Protein AF-A0A841BHI8-F1 (afdb_monomer)

Structure (mmCIF, N/CA/C/O backbone):
data_AF-A0A841BHI8-F1
#
_entry.id   AF-A0A841BHI8-F1
#
loop_
_atom_site.group_PDB
_atom_site.id
_atom_site.type_symbol
_atom_site.label_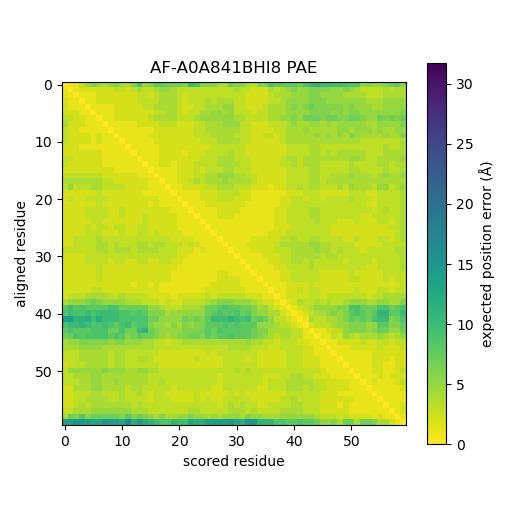atom_id
_atom_site.label_alt_id
_atom_site.label_comp_id
_atom_site.label_asym_id
_atom_site.label_entity_id
_atom_site.l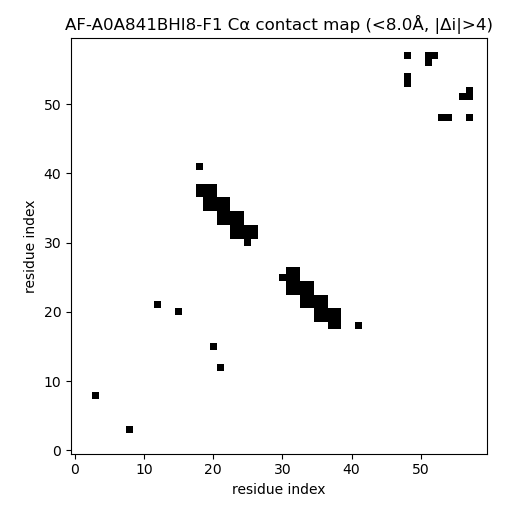abel_seq_id
_atom_site.pdbx_PDB_ins_code
_atom_site.Cartn_x
_atom_site.Cartn_y
_atom_site.Cartn_z
_atom_site.occupancy
_atom_site.B_iso_or_equiv
_atom_site.auth_seq_id
_atom_site.auth_comp_id
_atom_site.auth_asym_id
_atom_site.auth_atom_id
_atom_site.pdbx_PDB_model_num
ATOM 1 N N . MET A 1 1 ? 1.304 4.427 -11.328 1.00 86.06 1 MET A N 1
ATOM 2 C CA . MET A 1 1 ? 2.600 4.047 -10.732 1.00 86.06 1 MET A CA 1
ATOM 3 C C . MET A 1 1 ? 3.393 5.316 -10.463 1.00 86.06 1 MET A C 1
ATOM 5 O O . MET A 1 1 ? 3.165 6.289 -11.173 1.00 86.06 1 MET A O 1
ATOM 9 N N . PHE A 1 2 ? 4.257 5.326 -9.451 1.00 93.12 2 PHE A N 1
ATOM 10 C CA . PHE A 1 2 ? 5.115 6.469 -9.128 1.00 93.12 2 PHE A CA 1
ATOM 11 C C . PHE A 1 2 ? 6.564 6.008 -9.016 1.00 93.12 2 PHE A C 1
ATOM 13 O O . PHE A 1 2 ? 6.819 4.900 -8.547 1.00 93.12 2 PHE A O 1
ATOM 20 N N . GLU A 1 3 ? 7.492 6.875 -9.405 1.00 95.31 3 GLU A N 1
ATOM 21 C CA . GLU A 1 3 ? 8.921 6.699 -9.165 1.00 95.31 3 GLU A CA 1
ATOM 22 C C . GLU A 1 3 ? 9.337 7.575 -7.985 1.00 95.31 3 GLU A C 1
ATOM 24 O O . GLU A 1 3 ? 8.961 8.746 -7.902 1.00 95.31 3 GLU A O 1
ATOM 29 N N . LEU A 1 4 ? 10.106 7.004 -7.060 1.00 93.94 4 LEU A N 1
ATOM 30 C CA . LEU A 1 4 ? 10.609 7.710 -5.890 1.00 93.94 4 LEU A CA 1
ATOM 31 C C . LEU A 1 4 ? 12.139 7.634 -5.879 1.00 93.94 4 LEU A C 1
ATOM 33 O O . LEU A 1 4 ? 12.684 6.527 -5.868 1.00 93.94 4 LEU A O 1
ATOM 37 N N . PRO A 1 5 ? 12.850 8.776 -5.838 1.00 95.94 5 PRO A N 1
ATOM 38 C CA . PRO A 1 5 ? 14.289 8.773 -5.632 1.00 95.94 5 PRO A CA 1
ATOM 39 C C . PRO A 1 5 ? 14.640 8.081 -4.315 1.00 95.94 5 PRO A C 1
ATOM 41 O O . PRO A 1 5 ? 13.974 8.293 -3.299 1.00 95.94 5 PRO A O 1
ATOM 44 N N . GLN A 1 6 ? 15.716 7.294 -4.303 1.00 94.12 6 GLN A N 1
ATOM 45 C CA . GLN A 1 6 ? 16.135 6.523 -3.127 1.00 94.12 6 GLN A CA 1
ATOM 46 C C . GLN A 1 6 ? 16.268 7.393 -1.864 1.00 94.12 6 GLN A C 1
ATOM 48 O O . GLN A 1 6 ? 15.917 6.962 -0.767 1.00 94.12 6 GLN A O 1
ATOM 53 N N . GLN A 1 7 ? 16.724 8.637 -2.019 1.00 96.38 7 GLN A N 1
ATOM 54 C CA . GLN A 1 7 ? 16.915 9.588 -0.921 1.00 96.38 7 GLN A CA 1
ATOM 55 C C . GLN A 1 7 ? 15.584 10.030 -0.286 1.00 96.38 7 GLN A C 1
ATOM 57 O O . GLN A 1 7 ? 15.557 10.421 0.877 1.00 96.38 7 GLN A O 1
ATOM 62 N N . GLY A 1 8 ? 14.478 9.954 -1.033 1.00 95.31 8 GLY A N 1
ATOM 63 C CA . GLY A 1 8 ? 13.139 10.331 -0.578 1.00 95.31 8 GLY A CA 1
ATOM 64 C C . GLY A 1 8 ? 12.401 9.232 0.188 1.00 95.31 8 GLY A C 1
ATOM 65 O O . GLY A 1 8 ? 11.407 9.521 0.851 1.00 95.31 8 GLY A O 1
ATOM 66 N N . VAL A 1 9 ? 12.883 7.984 0.144 1.00 94.88 9 VAL A N 1
ATOM 67 C CA . VAL A 1 9 ? 12.200 6.835 0.766 1.00 94.88 9 VAL A CA 1
ATOM 68 C C . VAL A 1 9 ? 12.048 7.024 2.274 1.00 94.88 9 VAL A C 1
ATOM 70 O O . VAL A 1 9 ? 10.963 6.820 2.805 1.00 94.88 9 VAL A O 1
ATOM 73 N N . GLY A 1 10 ? 13.104 7.463 2.965 1.00 95.25 10 GLY A N 1
ATOM 74 C CA . GLY A 1 10 ? 13.056 7.676 4.416 1.00 95.25 10 GLY A CA 1
ATOM 75 C C . GLY A 1 10 ? 12.061 8.764 4.825 1.00 95.25 10 GLY A C 1
ATOM 76 O O . GLY A 1 10 ? 11.321 8.590 5.791 1.00 95.25 10 GLY A O 1
ATOM 77 N N . ALA A 1 11 ? 11.992 9.852 4.052 1.00 96.12 11 ALA A N 1
ATOM 78 C CA . ALA A 1 11 ? 11.023 10.918 4.283 1.00 96.12 11 ALA A CA 1
ATOM 79 C C . ALA A 1 11 ? 9.587 10.411 4.096 1.00 96.12 11 ALA A C 1
ATOM 81 O O . ALA A 1 11 ? 8.749 10.654 4.957 1.00 96.12 11 ALA A O 1
ATOM 82 N N . LEU A 1 12 ? 9.319 9.649 3.027 1.00 95.62 12 LEU A N 1
ATOM 83 C CA . LEU A 1 12 ? 8.009 9.034 2.811 1.00 95.62 12 LEU A CA 1
ATOM 84 C C . LEU A 1 12 ? 7.651 8.075 3.952 1.00 95.62 12 LEU A C 1
ATOM 86 O O . LEU A 1 12 ? 6.566 8.195 4.512 1.00 95.62 12 LEU A O 1
ATOM 90 N N . LEU A 1 13 ? 8.562 7.176 4.338 1.00 95.31 13 LEU A N 1
ATOM 91 C CA . LEU A 1 13 ? 8.344 6.229 5.437 1.00 95.31 13 LEU A CA 1
ATOM 92 C C . LEU A 1 13 ? 7.977 6.942 6.746 1.00 95.31 13 LEU A C 1
ATOM 94 O O . LEU A 1 13 ? 7.086 6.483 7.452 1.00 95.31 13 LEU A O 1
ATOM 98 N N . GLY A 1 14 ? 8.593 8.093 7.035 1.00 96.44 14 GLY A N 1
ATOM 99 C CA . GLY A 1 14 ? 8.265 8.911 8.207 1.00 96.44 14 GLY A CA 1
ATOM 100 C C . GLY A 1 14 ? 6.857 9.525 8.202 1.00 96.44 14 GLY A C 1
ATOM 101 O O . GLY A 1 14 ? 6.407 9.996 9.243 1.00 96.44 14 GLY A O 1
ATO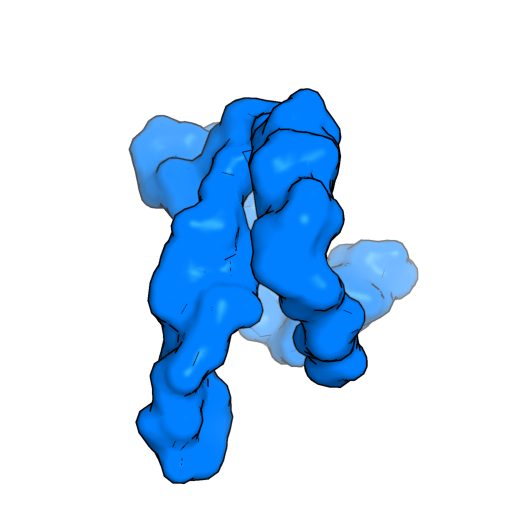M 102 N N . THR A 1 15 ? 6.152 9.520 7.066 1.00 96.44 15 THR A N 1
ATOM 103 C CA . THR A 1 15 ? 4.772 10.032 6.943 1.00 96.44 15 THR A CA 1
ATOM 104 C C . THR A 1 15 ? 3.698 8.948 6.994 1.00 96.44 15 THR A C 1
ATOM 106 O O . THR A 1 15 ? 2.517 9.279 7.049 1.00 96.44 15 THR A O 1
ATOM 109 N N . ILE A 1 16 ? 4.076 7.667 6.959 1.00 95.69 16 ILE A N 1
ATOM 110 C CA . ILE A 1 16 ? 3.128 6.552 6.882 1.00 95.69 16 ILE A CA 1
ATOM 111 C C . ILE A 1 16 ? 2.669 6.190 8.304 1.00 95.69 16 ILE A C 1
ATOM 113 O O . ILE A 1 16 ? 3.482 5.711 9.097 1.00 95.69 16 ILE A O 1
ATOM 117 N N . PRO A 1 17 ? 1.390 6.412 8.663 1.00 94.31 17 PRO A N 1
ATOM 118 C CA . PRO A 1 17 ? 0.893 6.070 9.987 1.00 94.31 17 PRO A CA 1
ATOM 119 C C . PRO A 1 17 ? 0.613 4.568 10.098 1.00 94.31 17 PRO A C 1
ATOM 121 O O . PRO A 1 17 ? 0.216 3.919 9.128 1.00 94.31 17 PRO A O 1
ATOM 124 N N . ALA A 1 18 ? 0.717 4.024 11.311 1.00 91.38 18 ALA A N 1
ATOM 125 C CA . ALA A 1 18 ? 0.178 2.698 11.601 1.00 91.38 18 ALA A CA 1
ATOM 126 C C . ALA A 1 18 ? -1.334 2.654 11.269 1.00 91.38 18 ALA A C 1
ATOM 128 O O . ALA A 1 18 ? -2.035 3.627 11.564 1.00 91.38 18 ALA A O 1
ATOM 129 N N . PRO A 1 19 ? -1.863 1.558 10.685 1.00 93.12 19 PRO A N 1
ATOM 130 C CA . PRO A 1 19 ? -1.228 0.254 10.437 1.00 93.12 19 PRO A CA 1
ATOM 131 C C . PRO A 1 19 ? -0.569 0.086 9.055 1.00 93.12 19 PRO A C 1
ATOM 133 O O . PRO A 1 19 ? -0.352 -1.049 8.630 1.00 93.12 19 PRO A O 1
ATOM 136 N N . LEU A 1 20 ? -0.319 1.170 8.317 1.00 95.62 20 LEU A N 1
ATOM 137 C CA . LEU A 1 20 ? 0.190 1.087 6.950 1.00 95.62 20 LEU A CA 1
ATOM 138 C C . LEU A 1 20 ? 1.700 0.828 6.908 1.00 95.62 20 LEU A C 1
ATOM 140 O O . LEU A 1 20 ? 2.456 1.280 7.766 1.00 95.62 20 LEU A O 1
ATOM 144 N N . ALA A 1 21 ? 2.137 0.133 5.862 1.00 94.25 21 ALA A N 1
ATOM 145 C CA . ALA A 1 21 ? 3.539 -0.166 5.595 1.00 94.25 21 ALA A CA 1
ATOM 146 C C . ALA A 1 21 ? 3.838 -0.157 4.089 1.00 94.25 21 ALA A C 1
ATOM 148 O O . ALA A 1 21 ? 2.929 -0.241 3.263 1.00 94.25 21 ALA A O 1
ATOM 149 N N . LEU A 1 22 ? 5.126 -0.098 3.736 1.00 95.62 22 LEU A N 1
ATOM 150 C CA . LEU A 1 22 ? 5.601 -0.405 2.385 1.00 95.62 22 LEU A CA 1
ATOM 151 C C . LEU A 1 22 ? 6.143 -1.834 2.342 1.00 95.62 22 LEU A C 1
ATOM 153 O O . LEU A 1 22 ? 6.968 -2.214 3.172 1.00 95.62 22 LEU A O 1
ATOM 157 N N . GLY A 1 23 ? 5.702 -2.610 1.357 1.00 94.50 23 GLY A N 1
ATOM 158 C CA . GLY A 1 23 ? 6.151 -3.981 1.132 1.00 94.50 23 GLY A CA 1
ATOM 159 C C . GLY A 1 23 ? 6.045 -4.382 -0.335 1.00 94.50 23 GLY A C 1
ATOM 160 O O . GLY A 1 23 ? 5.763 -3.545 -1.190 1.00 94.50 23 GLY A O 1
ATOM 161 N N . ARG A 1 24 ? 6.302 -5.656 -0.639 1.00 97.12 24 ARG A N 1
ATOM 162 C CA . ARG A 1 24 ? 6.197 -6.168 -2.011 1.00 97.12 24 ARG A CA 1
ATOM 163 C C . ARG A 1 24 ? 4.746 -6.472 -2.368 1.00 97.12 24 ARG A C 1
ATOM 165 O O . ARG A 1 24 ? 4.033 -7.077 -1.572 1.00 97.12 24 ARG A O 1
ATOM 172 N N . VAL A 1 25 ? 4.346 -6.084 -3.572 1.00 97.44 25 VAL A N 1
ATOM 173 C CA . VAL A 1 25 ? 3.073 -6.454 -4.198 1.00 97.44 25 VAL A CA 1
ATOM 174 C C . V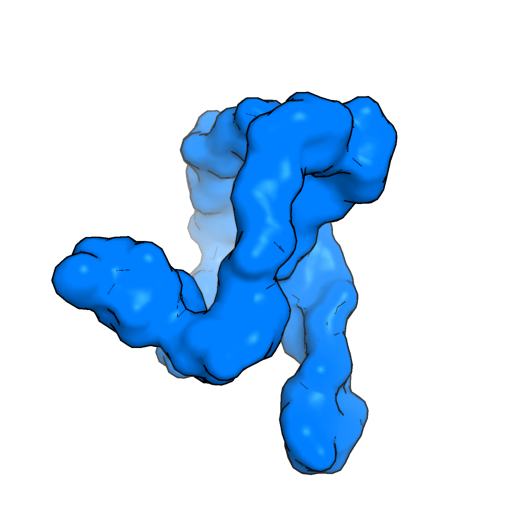AL A 1 25 ? 3.340 -7.035 -5.580 1.00 97.44 25 VAL A C 1
ATOM 176 O O . VAL A 1 25 ? 4.291 -6.628 -6.248 1.00 97.44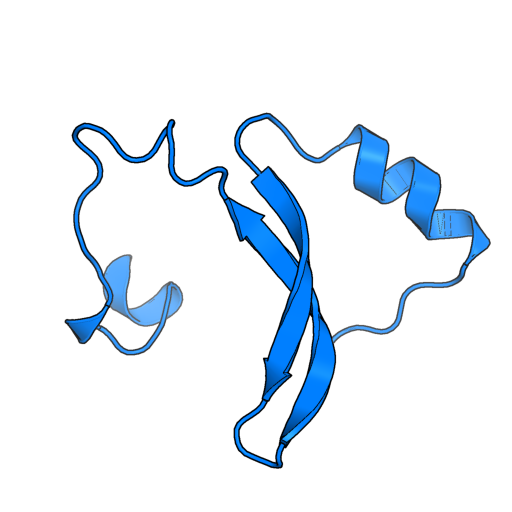 25 VAL A O 1
ATOM 179 N N . VAL A 1 26 ? 2.496 -7.979 -5.991 1.00 98.12 26 VAL A N 1
ATOM 180 C CA . VAL A 1 26 ? 2.554 -8.616 -7.309 1.00 98.12 26 VAL A CA 1
ATOM 181 C C . VAL A 1 26 ? 1.493 -7.975 -8.195 1.00 98.12 26 VAL A C 1
ATOM 183 O O . VAL A 1 26 ? 0.327 -7.893 -7.802 1.00 98.12 26 VAL A O 1
ATOM 186 N N . LEU A 1 27 ? 1.909 -7.485 -9.358 1.00 97.56 27 LEU A N 1
ATOM 187 C CA . LEU A 1 27 ? 1.020 -6.932 -10.375 1.00 97.56 27 LEU A CA 1
ATOM 188 C C . LEU A 1 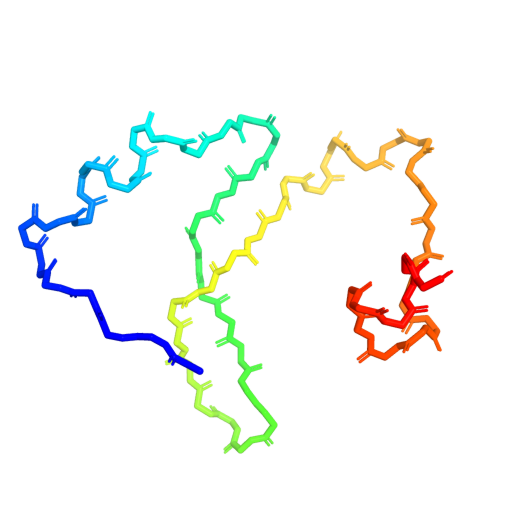27 ? 0.399 -8.051 -11.227 1.00 97.56 27 LEU A C 1
ATOM 190 O O . LEU A 1 27 ? 0.783 -9.216 -11.134 1.00 97.56 27 LEU A O 1
ATOM 194 N N . ASP A 1 28 ? -0.583 -7.704 -12.054 1.00 97.69 28 ASP A N 1
ATOM 195 C CA . ASP A 1 28 ? -1.287 -8.647 -12.934 1.00 97.69 28 ASP A CA 1
ATOM 196 C C . ASP A 1 28 ? -0.372 -9.295 -13.986 1.00 97.69 28 ASP A C 1
ATOM 198 O O . ASP A 1 28 ? -0.559 -10.459 -14.339 1.00 97.69 28 ASP A O 1
ATOM 202 N N . ASP A 1 29 ? 0.651 -8.569 -14.432 1.00 98.00 29 ASP A N 1
ATOM 203 C CA . ASP A 1 29 ? 1.721 -9.052 -15.306 1.00 98.00 29 ASP A CA 1
ATOM 204 C C . ASP A 1 29 ? 2.772 -9.925 -14.587 1.00 98.00 29 ASP A C 1
ATOM 206 O O . ASP A 1 29 ? 3.696 -10.442 -15.220 1.00 98.00 29 ASP A O 1
ATOM 210 N N . GLY A 1 30 ? 2.624 -10.123 -13.274 1.00 98.19 30 GLY A N 1
ATOM 211 C CA . GLY A 1 30 ? 3.527 -10.903 -12.433 1.00 98.19 30 GLY A CA 1
ATOM 212 C C . GLY A 1 30 ? 4.745 -10.134 -11.913 1.00 98.19 30 GLY A C 1
ATOM 213 O O . GLY A 1 30 ? 5.555 -10.723 -11.194 1.00 98.19 30 GLY A O 1
ATOM 214 N N . ALA A 1 31 ? 4.902 -8.845 -12.229 1.00 97.94 31 ALA A N 1
ATOM 215 C CA . ALA A 1 31 ? 5.996 -8.040 -11.699 1.00 97.94 31 ALA A CA 1
ATOM 216 C C . ALA A 1 31 ? 5.853 -7.816 -10.183 1.00 97.94 31 ALA A C 1
ATOM 218 O O . ALA A 1 31 ? 4.774 -7.492 -9.685 1.00 97.94 31 ALA A O 1
ATOM 219 N N . GLU A 1 32 ? 6.962 -7.930 -9.444 1.00 98.12 32 GLU A N 1
ATOM 220 C CA . GLU A 1 32 ? 7.036 -7.523 -8.036 1.00 98.12 32 GLU A CA 1
ATOM 221 C C . GLU A 1 32 ? 7.519 -6.077 -7.910 1.00 98.12 32 GLU A C 1
ATOM 223 O O . GLU A 1 32 ? 8.599 -5.721 -8.387 1.00 98.12 32 GLU A O 1
ATOM 228 N N . VAL A 1 33 ? 6.748 -5.250 -7.203 1.00 97.31 33 VAL A N 1
ATOM 229 C CA . VAL A 1 33 ? 7.069 -3.836 -6.960 1.00 97.31 33 VAL A CA 1
ATOM 230 C C . VAL A 1 33 ? 6.818 -3.458 -5.502 1.00 97.31 33 VAL A C 1
ATOM 232 O O . VAL A 1 33 ? 6.142 -4.175 -4.765 1.00 97.31 33 VAL A O 1
ATOM 235 N N . THR A 1 34 ? 7.347 -2.314 -5.065 1.00 97.06 34 THR A N 1
ATOM 236 C CA . THR A 1 34 ? 7.011 -1.755 -3.748 1.00 97.06 34 THR A CA 1
ATOM 237 C C . THR A 1 34 ? 5.615 -1.128 -3.783 1.00 97.06 34 THR A C 1
ATOM 239 O O . THR A 1 34 ? 5.355 -0.242 -4.597 1.00 97.06 34 THR A O 1
ATOM 242 N N . GLY A 1 35 ? 4.734 -1.550 -2.877 1.00 96.56 35 GLY A N 1
ATOM 243 C CA . GLY A 1 35 ? 3.373 -1.042 -2.714 1.00 96.56 35 GLY A CA 1
ATOM 244 C C . GLY A 1 35 ? 2.990 -0.841 -1.247 1.00 96.56 35 GLY A C 1
ATOM 245 O O . GLY A 1 35 ? 3.719 -1.237 -0.335 1.00 96.56 35 GLY A O 1
ATOM 246 N N . PHE A 1 36 ? 1.838 -0.206 -1.026 1.00 96.19 36 PHE A N 1
ATOM 247 C CA . PHE A 1 36 ? 1.264 -0.037 0.308 1.00 96.19 36 PHE A CA 1
ATOM 248 C C . PHE A 1 36 ? 0.569 -1.316 0.771 1.00 96.19 36 PHE A C 1
ATOM 250 O O . PHE A 1 36 ? -0.184 -1.928 0.017 1.00 96.19 36 PHE A O 1
ATOM 257 N N . LEU A 1 37 ? 0.796 -1.673 2.030 1.00 95.56 37 LEU A N 1
ATOM 258 C CA . LEU A 1 37 ? 0.167 -2.782 2.737 1.00 95.56 37 LEU A CA 1
ATOM 259 C C . LEU A 1 37 ? -0.409 -2.281 4.066 1.00 95.56 37 LEU A C 1
ATOM 261 O O . LEU A 1 37 ? -0.063 -1.193 4.529 1.00 95.56 37 LEU A O 1
ATOM 265 N N . ALA A 1 38 ? -1.251 -3.096 4.696 1.00 93.38 38 ALA A N 1
ATOM 266 C CA . ALA A 1 38 ? -1.729 -2.887 6.058 1.00 93.38 38 ALA A CA 1
ATOM 267 C C . ALA A 1 38 ? -1.447 -4.135 6.906 1.00 93.38 38 ALA A C 1
ATOM 269 O O . ALA A 1 38 ? -1.555 -5.259 6.411 1.00 93.38 38 ALA A O 1
ATOM 270 N N . GLU A 1 39 ? -1.092 -3.948 8.179 1.00 90.94 39 GLU A N 1
ATOM 271 C CA . GLU A 1 39 ? -0.965 -5.057 9.133 1.00 90.94 39 GLU A CA 1
ATOM 272 C C . GLU A 1 39 ? -2.301 -5.811 9.269 1.00 90.94 39 GLU A C 1
ATOM 274 O O . GLU A 1 39 ? -3.312 -5.233 9.674 1.00 90.94 39 GLU A O 1
ATOM 279 N N . SER A 1 40 ? -2.302 -7.117 8.977 1.00 81.19 40 SER A N 1
ATOM 280 C CA . SER A 1 40 ? -3.518 -7.950 8.977 1.00 81.19 40 SER A CA 1
ATOM 281 C C . SER A 1 40 ? -4.202 -8.026 10.343 1.00 81.19 40 SER A C 1
ATOM 283 O O . SER A 1 40 ? -5.421 -8.144 10.420 1.00 81.19 40 SER A O 1
ATOM 285 N N . THR A 1 41 ? -3.432 -7.903 11.423 1.00 81.75 41 THR A N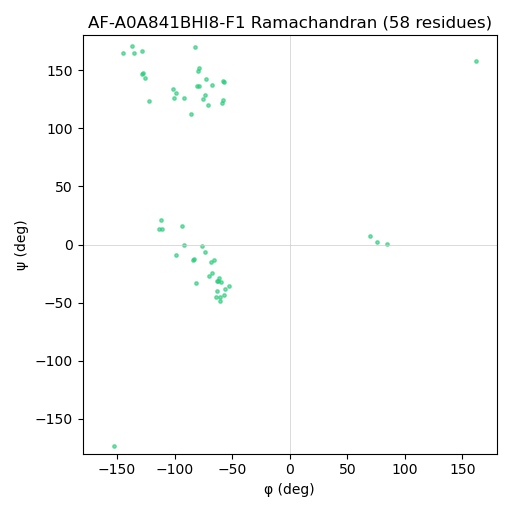 1
ATOM 286 C CA . THR A 1 41 ? -3.916 -7.916 12.811 1.00 81.75 41 THR A CA 1
ATOM 287 C C . THR A 1 41 ? -4.649 -6.639 13.218 1.00 81.75 41 THR A C 1
ATOM 289 O O . THR A 1 41 ? -5.191 -6.584 14.316 1.00 81.75 41 THR A O 1
ATOM 292 N N . ARG A 1 42 ? -4.670 -5.600 12.372 1.00 81.31 42 ARG A N 1
ATOM 293 C CA . ARG A 1 42 ? -5.391 -4.341 12.625 1.00 81.31 42 ARG A CA 1
ATOM 294 C C . ARG A 1 42 ? -6.590 -4.136 11.694 1.00 81.31 42 ARG A C 1
ATOM 296 O O . ARG A 1 42 ? -7.033 -3.005 11.518 1.00 81.31 42 ARG A O 1
ATOM 303 N N . LEU A 1 43 ? -7.107 -5.211 11.095 1.00 83.56 43 LEU A N 1
ATOM 304 C CA . LEU A 1 43 ? -8.289 -5.171 10.224 1.00 83.56 43 LEU A CA 1
ATOM 305 C C . LEU A 1 43 ? -9.611 -5.415 10.969 1.00 83.56 43 LEU A C 1
ATOM 307 O O . LEU A 1 43 ? -10.672 -5.387 10.349 1.00 83.56 43 LEU A O 1
ATOM 311 N N . ASP A 1 44 ? -9.577 -5.641 12.283 1.00 86.62 44 ASP A N 1
ATOM 312 C CA . ASP A 1 44 ? -10.784 -5.897 13.070 1.00 86.62 44 ASP A CA 1
ATOM 313 C C . ASP A 1 44 ? -11.788 -4.738 12.959 1.00 86.62 44 ASP A C 1
ATOM 315 O O . ASP A 1 44 ? -11.474 -3.580 13.236 1.00 86.62 44 ASP A O 1
ATOM 319 N N . GLY A 1 45 ? -13.017 -5.058 12.540 1.00 87.00 45 GLY A N 1
ATOM 320 C CA . GLY A 1 45 ? -14.085 -4.077 12.326 1.00 87.00 45 GLY A CA 1
ATOM 321 C C . GLY A 1 45 ? -13.954 -3.246 11.044 1.00 87.00 45 GLY A C 1
ATOM 322 O O . GLY A 1 45 ? -14.804 -2.388 10.803 1.0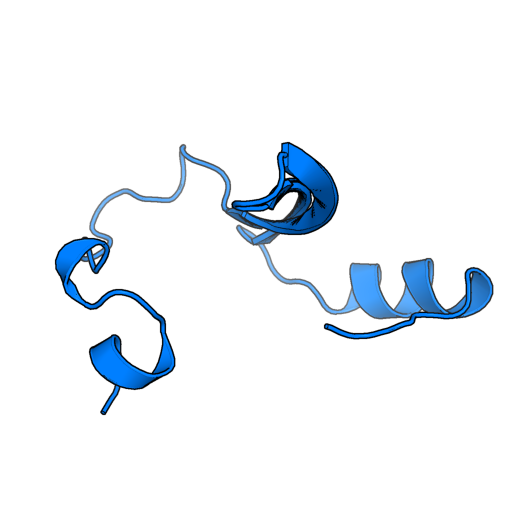0 87.00 45 GLY A O 1
ATOM 323 N N . ALA A 1 46 ? -12.936 -3.491 10.213 1.00 91.12 46 ALA A N 1
ATOM 324 C CA . ALA A 1 46 ? -12.814 -2.848 8.912 1.00 91.12 46 ALA A CA 1
ATOM 325 C C . ALA A 1 46 ? -13.835 -3.419 7.915 1.00 91.12 46 ALA A C 1
ATOM 327 O O . ALA A 1 46 ? -14.105 -4.621 7.878 1.00 91.12 46 ALA A O 1
ATOM 328 N N . THR A 1 47 ? -14.385 -2.547 7.075 1.00 92.88 47 THR A N 1
ATOM 329 C CA . THR A 1 47 ? -15.273 -2.946 5.981 1.00 92.88 47 THR A CA 1
ATOM 330 C C . THR A 1 47 ? -14.466 -3.596 4.862 1.00 92.88 47 THR A C 1
ATOM 332 O O . THR A 1 47 ? -13.512 -2.997 4.362 1.00 92.88 47 THR A O 1
ATOM 335 N N . ASP A 1 48 ? -14.875 -4.786 4.420 1.00 93.44 48 ASP A N 1
ATOM 336 C CA . ASP A 1 48 ? -14.324 -5.390 3.208 1.00 93.44 48 ASP A CA 1
ATOM 337 C C . ASP A 1 48 ? -14.816 -4.629 1.969 1.00 93.44 48 ASP A C 1
ATOM 339 O O . ASP A 1 48 ? -16.017 -4.537 1.702 1.00 93.44 48 ASP A O 1
ATOM 343 N N . ILE A 1 49 ? -13.866 -4.083 1.212 1.00 95.50 49 ILE A N 1
ATOM 344 C CA . ILE A 1 49 ? -14.114 -3.336 -0.023 1.00 95.50 49 ILE A CA 1
ATOM 345 C C . ILE A 1 49 ? -13.564 -4.047 -1.270 1.00 95.50 49 ILE A C 1
ATOM 347 O O . ILE A 1 49 ? -13.473 -3.450 -2.344 1.00 95.50 49 ILE A O 1
ATOM 351 N N . SER A 1 50 ? -13.196 -5.323 -1.164 1.00 94.56 50 SER A N 1
ATOM 352 C CA . SER A 1 50 ? -12.562 -6.070 -2.258 1.00 94.56 50 SER A CA 1
ATOM 353 C C . SER A 1 50 ? -13.448 -6.148 -3.509 1.00 94.56 50 SER A C 1
ATOM 355 O O . SER A 1 50 ? -12.948 -6.103 -4.632 1.00 94.56 50 SER A O 1
ATOM 357 N N . GLY A 1 51 ? -14.774 -6.177 -3.335 1.00 97.12 51 GLY A N 1
ATOM 358 C CA . GLY A 1 51 ? -15.745 -6.217 -4.435 1.00 97.12 51 GLY A CA 1
ATOM 359 C C . GLY A 1 51 ? -15.826 -4.942 -5.286 1.00 97.12 51 GLY A C 1
ATOM 360 O O . GLY A 1 51 ? -16.377 -4.988 -6.382 1.00 97.12 51 GLY A O 1
ATOM 361 N N . PHE A 1 52 ? -15.271 -3.815 -4.825 1.00 97.12 52 PHE A N 1
ATOM 362 C CA . PHE A 1 52 ? -15.320 -2.545 -5.562 1.00 97.12 52 PHE A CA 1
ATOM 363 C C . PHE A 1 52 ? -14.227 -2.420 -6.635 1.00 97.12 52 PHE A C 1
ATOM 365 O O . PHE A 1 52 ? -14.278 -1.505 -7.453 1.00 97.12 52 PHE A O 1
ATOM 372 N N . GLY A 1 53 ? -13.215 -3.297 -6.638 1.00 95.38 53 GLY A N 1
ATOM 373 C CA . GLY A 1 53 ? -12.128 -3.265 -7.627 1.00 95.38 53 GLY A CA 1
ATOM 374 C C . GLY A 1 53 ? -11.162 -2.079 -7.495 1.00 95.38 53 GLY A C 1
ATOM 375 O O . GLY A 1 53 ? -10.292 -1.894 -8.343 1.00 95.38 53 GLY A O 1
ATOM 376 N N . GLY A 1 54 ? -11.284 -1.266 -6.442 1.00 95.31 54 GLY A N 1
ATOM 377 C CA . GLY A 1 54 ? -10.343 -0.190 -6.146 1.00 95.31 54 GLY A CA 1
ATOM 378 C C . GLY A 1 54 ? -10.890 0.867 -5.191 1.00 95.31 54 GLY A C 1
ATOM 379 O O . GLY A 1 54 ? -12.096 1.076 -5.079 1.00 95.31 54 GLY A O 1
ATOM 380 N N . TRP A 1 55 ? 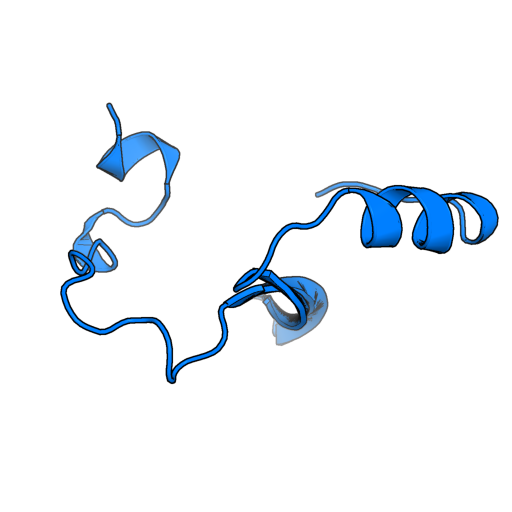-9.973 1.588 -4.538 1.00 95.19 55 TRP A N 1
ATOM 381 C CA . TRP A 1 55 ? -10.306 2.594 -3.522 1.00 95.19 55 TRP A CA 1
ATOM 382 C C . TRP A 1 55 ? -11.241 3.693 -4.044 1.00 95.19 55 TRP A C 1
ATOM 384 O O . TRP A 1 55 ? -12.223 4.029 -3.398 1.00 95.19 55 TRP A O 1
ATOM 394 N N . ARG A 1 56 ? -10.982 4.209 -5.256 1.00 96.38 56 ARG A N 1
ATOM 395 C CA . ARG A 1 56 ? -11.785 5.294 -5.852 1.00 96.38 56 ARG A CA 1
ATOM 396 C C . ARG A 1 56 ? -13.246 4.901 -6.075 1.00 96.38 56 ARG A C 1
ATOM 398 O O . ARG A 1 56 ? -14.091 5.777 -6.012 1.00 96.38 56 ARG A O 1
ATOM 405 N N . ALA A 1 57 ? -13.527 3.627 -6.354 1.00 97.00 57 ALA A N 1
ATOM 406 C CA . ALA A 1 57 ? -14.891 3.127 -6.523 1.00 97.00 57 ALA A CA 1
ATOM 407 C C . ALA A 1 57 ? -15.568 2.835 -5.174 1.00 97.00 57 ALA A C 1
ATOM 409 O O . ALA A 1 57 ? -16.769 3.036 -5.045 1.00 97.00 57 ALA A O 1
ATOM 410 N N . ALA A 1 58 ? -14.803 2.401 -4.168 1.00 95.56 58 ALA A N 1
ATOM 411 C CA . ALA A 1 58 ? -15.310 2.136 -2.820 1.00 95.56 58 ALA A CA 1
ATOM 412 C C . ALA A 1 58 ? -15.704 3.410 -2.050 1.00 95.56 58 ALA A C 1
ATOM 414 O O . ALA A 1 58 ? -16.547 3.349 -1.161 1.00 95.56 58 ALA A O 1
ATOM 415 N N . THR A 1 59 ? -15.082 4.550 -2.369 1.00 93.81 59 THR A N 1
ATOM 416 C CA . THR A 1 59 ? -15.311 5.841 -1.693 1.00 93.81 59 THR A CA 1
ATOM 417 C C . THR A 1 59 ? -16.014 6.880 -2.571 1.00 93.81 59 THR A C 1
ATOM 419 O O . THR A 1 59 ? -15.931 8.071 -2.262 1.00 93.81 59 THR A O 1
ATOM 422 N N . ALA A 1 60 ? -16.577 6.463 -3.707 1.00 83.69 60 ALA A N 1
ATOM 423 C CA . ALA A 1 60 ? -17.328 7.343 -4.603 1.00 83.69 60 ALA A CA 1
ATOM 424 C C . ALA A 1 60 ? -18.682 7.756 -4.010 1.00 83.69 60 ALA A C 1
ATOM 426 O O . ALA A 1 60 ? -19.234 6.989 -3.189 1.00 83.69 60 ALA A O 1
#

Sequence (60 aa):
MFELPQQGVGALLGTIPAPLALGRVVLDDGAEVTGFLAESTRLDGATDISGFGGWRAATA

InterPro domains:
  IPR053844 Allophanate hydrolase, C-terminal domain [PF21986] (1-59)

pLDDT: mean 93.96, std 4.36, range [81.19, 98.19]

Solvent-accessible surface area (backbone atoms only — not comparable to full-atom values): 4117 Å² total; per-residue (Å²): 140,85,89,76,61,79,85,50,48,64,61,55,58,75,69,56,56,86,62,47,46,82,42,82,40,72,48,95,89,65,51,77,43,85,35,82,45,64,52,77,91,74,46,81,92,59,81,88,54,75,90,48,79,41,69,74,61,64,71,104

Mean predicted aligned error: 3.26 Å

Organism: NCBI:txid643052

Nearest PDB structures (foldseek):
  5c5z-assembly1_B  TM=9.286E-01  e=2.886E-03  Escherichia coli
  4iss-assembly1_B  TM=9.405E-01  e=4.362E-03  Kluyveromyces lactis
  5i8i-assembly2_D  TM=9.497E-01  e=7.565E-03  Kluyveromyces lactis NRRL Y-1140
  5lnl-assembly3_H  TM=4.052E-01  e=2.815E+00  Haemophilus influenzae
  5lnl-assembly3_I  TM=4.112E-01  e=3.231E+00  Haemophilus influenzae

Foldseek 3Di:
DDDDDPVCPVVVQVPDDPQKDWDWDADPVRDIDIDIDGDPVPCVPPDDPVVQVDDVSSVD

Secondary structure (DSSP, 8-state):
-----GGGHHHHHTT--TTEEEEEEE-TTS-EEEEEEE-GGG-TTPPP-GGGSSHHHHT-

Radius of gyration: 13.67 Å; Cα contacts (8 Å, |Δi|>4): 41; chains: 1; bounding box: 34×22×28 Å